Protein AF-A0A1H8HVC9-F1 (afdb_monomer_lite)

Organism: NCBI:txid387096

Secondary structure (DSSP, 8-state):
---S-HHHHHHHHS-TTHHHHHHHHHHHHHHHHTT-STHHHHHHHHHTTTPPPPEEEETTEEEEPPP-HHHHHHHHHHHHHHHHHHHHTT--HHHHHHHHHHHHH--

Radius of gyration: 18.96 Å; chains: 1; bounding box: 45×54×35 Å

Structure (mmCIF, N/CA/C/O backbone):
data_AF-A0A1H8HVC9-F1
#
_entry.id   AF-A0A1H8HVC9-F1
#
loop_
_atom_site.group_PDB
_atom_site.id
_atom_site.type_symbol
_atom_site.label_atom_id
_atom_site.label_alt_id
_atom_site.label_comp_id
_atom_site.label_asym_id
_atom_site.label_entity_id
_atom_site.label_seq_id
_atom_site.pdbx_PDB_ins_code
_atom_site.Cartn_x
_atom_site.Cartn_y
_atom_site.Cartn_z
_atom_site.occupancy
_atom_site.B_iso_or_equiv
_atom_site.auth_seq_id
_atom_site.auth_comp_id
_atom_site.auth_asym_id
_atom_site.auth_atom_id
_atom_site.pdbx_PDB_model_num
ATOM 1 N N . MET A 1 1 ? 11.166 33.736 -11.620 1.00 44.38 1 MET A N 1
ATOM 2 C CA . MET A 1 1 ? 9.703 33.548 -11.716 1.00 44.38 1 MET A CA 1
ATOM 3 C C . MET A 1 1 ? 9.214 33.054 -10.357 1.00 44.38 1 MET A C 1
ATOM 5 O O . MET A 1 1 ? 9.550 31.939 -9.986 1.00 44.38 1 MET A O 1
ATOM 9 N N . LYS A 1 2 ? 8.577 33.907 -9.541 1.00 52.09 2 LYS A N 1
ATOM 10 C CA . LYS A 1 2 ? 8.054 33.504 -8.223 1.00 52.09 2 LYS A CA 1
ATOM 11 C C . LYS A 1 2 ? 6.732 32.776 -8.459 1.00 52.09 2 LYS A C 1
ATOM 13 O O . LYS A 1 2 ? 5.816 33.388 -8.995 1.00 52.09 2 LYS A O 1
ATOM 18 N N . ILE A 1 3 ? 6.650 31.492 -8.112 1.00 52.66 3 ILE A N 1
ATOM 19 C CA . ILE A 1 3 ? 5.392 30.741 -8.184 1.00 52.66 3 ILE A CA 1
ATOM 20 C C . ILE A 1 3 ? 4.504 31.259 -7.050 1.00 52.66 3 ILE A C 1
ATOM 22 O O . ILE A 1 3 ? 4.667 30.900 -5.885 1.00 52.66 3 ILE A O 1
ATOM 26 N N . SER A 1 4 ? 3.611 32.181 -7.389 1.00 64.31 4 SER A N 1
ATOM 27 C CA . SER A 1 4 ? 2.553 32.676 -6.520 1.00 64.31 4 SER A CA 1
ATOM 28 C C . SER A 1 4 ? 1.568 31.536 -6.265 1.00 64.31 4 SER A C 1
ATOM 30 O O . SER A 1 4 ? 0.748 31.203 -7.110 1.00 64.31 4 SER A O 1
ATOM 32 N N . ASN A 1 5 ? 1.672 30.944 -5.078 1.00 63.69 5 ASN A N 1
ATOM 33 C CA . ASN A 1 5 ? 0.770 29.933 -4.531 1.00 63.69 5 ASN A CA 1
ATOM 34 C C . ASN A 1 5 ? 0.796 28.548 -5.235 1.00 63.69 5 ASN A C 1
ATOM 36 O O . ASN A 1 5 ? -0.041 28.265 -6.094 1.00 63.69 5 ASN A O 1
ATOM 40 N N . PRO A 1 6 ? 1.698 27.634 -4.824 1.00 59.47 6 PRO A N 1
ATOM 41 C CA . PRO A 1 6 ? 1.780 26.276 -5.378 1.00 59.47 6 PRO A CA 1
ATOM 42 C C . PRO A 1 6 ? 0.484 25.459 -5.226 1.00 59.47 6 PRO A C 1
ATOM 44 O O . PRO A 1 6 ? 0.203 24.598 -6.057 1.00 59.47 6 PRO A O 1
ATOM 47 N N . LEU A 1 7 ? -0.360 25.766 -4.234 1.00 60.25 7 LEU A N 1
ATOM 48 C CA . LEU A 1 7 ? -1.658 25.102 -4.058 1.00 60.25 7 LEU A CA 1
ATOM 49 C C . LEU A 1 7 ? -2.672 25.501 -5.140 1.00 60.25 7 LEU A C 1
ATOM 51 O O . LEU A 1 7 ? -3.537 24.703 -5.498 1.00 60.25 7 LEU A O 1
ATOM 55 N N . ALA A 1 8 ? -2.563 26.718 -5.682 1.00 59.19 8 ALA A N 1
ATOM 56 C CA . ALA A 1 8 ? -3.419 27.179 -6.772 1.00 59.19 8 ALA A CA 1
ATOM 57 C C . ALA A 1 8 ? -3.107 26.442 -8.084 1.00 59.19 8 ALA A C 1
ATOM 59 O O . ALA A 1 8 ? -4.026 26.102 -8.824 1.00 59.19 8 ALA A O 1
ATOM 60 N N . VAL A 1 9 ? -1.828 26.133 -8.325 1.00 65.38 9 VAL A N 1
ATOM 61 C CA . VAL A 1 9 ? -1.377 25.334 -9.475 1.00 65.38 9 VAL A CA 1
ATOM 62 C C . VAL A 1 9 ? -1.835 23.882 -9.346 1.00 65.38 9 VAL A C 1
ATOM 64 O O . VAL A 1 9 ? -2.319 23.299 -10.307 1.00 65.38 9 VAL A O 1
ATOM 67 N N . LEU A 1 10 ? -1.761 23.296 -8.149 1.00 56.56 10 LEU A N 1
ATOM 68 C CA . LEU A 1 10 ? -2.266 21.939 -7.933 1.00 56.56 10 LEU A CA 1
ATOM 69 C C . LEU A 1 10 ? -3.786 21.871 -8.167 1.00 56.56 10 LEU A C 1
ATOM 71 O O . LEU A 1 10 ? -4.253 21.006 -8.902 1.00 56.56 10 LEU A O 1
ATOM 75 N N . ARG A 1 11 ? -4.567 22.828 -7.643 1.00 58.03 11 ARG A N 1
ATOM 76 C CA . ARG A 1 11 ? -6.030 22.875 -7.859 1.00 58.03 11 ARG A CA 1
ATOM 77 C C . ARG A 1 11 ? -6.451 23.106 -9.312 1.00 58.03 11 ARG A C 1
ATOM 79 O O . ARG A 1 11 ? -7.572 22.745 -9.642 1.00 58.03 11 ARG A O 1
ATOM 86 N N . SER A 1 12 ? -5.618 23.715 -10.159 1.00 63.44 12 SER A N 1
ATOM 87 C CA . SER A 1 12 ? -5.948 23.893 -11.581 1.00 63.44 12 SER A CA 1
ATOM 88 C C . SER A 1 12 ? -5.648 22.652 -12.424 1.00 63.44 12 SER A C 1
ATOM 90 O O . SER A 1 12 ? -6.260 22.476 -13.474 1.00 63.44 12 SER A O 1
ATOM 92 N N . ILE A 1 13 ? -4.730 21.795 -11.967 1.00 65.19 13 ILE A N 1
ATOM 93 C CA . ILE A 1 13 ? -4.359 20.540 -12.636 1.00 65.19 13 ILE A CA 1
ATOM 94 C C . ILE A 1 13 ? -5.330 19.412 -12.260 1.00 65.19 13 ILE A C 1
ATOM 96 O O . ILE A 1 13 ? -5.631 18.557 -13.092 1.00 65.19 13 ILE A O 1
ATOM 100 N N . PHE A 1 14 ? -5.860 19.412 -11.033 1.00 61.41 14 PHE A N 1
ATOM 101 C CA . PHE A 1 14 ? -6.855 18.428 -10.609 1.00 61.41 14 PHE A CA 1
ATOM 102 C C . PHE A 1 14 ? -8.278 18.917 -10.930 1.00 61.41 14 PHE A C 1
ATOM 104 O O . PHE A 1 14 ? -8.683 19.974 -10.445 1.00 61.41 14 PHE A O 1
ATOM 111 N N . PRO A 1 15 ? -9.061 18.180 -11.741 1.00 58.03 15 PRO A N 1
ATOM 112 C CA . PRO A 1 15 ? -10.376 18.627 -12.184 1.00 58.03 15 PRO A CA 1
ATOM 113 C C . PRO A 1 15 ? -11.330 18.858 -11.008 1.00 58.03 15 PRO A C 1
ATOM 115 O O . PRO A 1 15 ? -11.273 18.189 -9.981 1.00 58.03 15 PRO A O 1
ATOM 118 N N . GLN A 1 16 ? -12.263 19.789 -11.187 1.00 58.84 16 GLN A N 1
ATOM 119 C CA . GLN A 1 16 ? -13.155 20.312 -10.143 1.00 58.84 16 GLN A CA 1
ATOM 120 C C . GLN A 1 16 ? -14.114 19.257 -9.548 1.00 58.84 16 GLN A C 1
ATOM 122 O O . GLN A 1 16 ? -14.724 19.499 -8.513 1.00 58.84 16 GLN A O 1
ATOM 127 N N . HIS A 1 17 ? -14.225 18.080 -10.178 1.00 54.53 17 HIS A N 1
ATOM 128 C CA . HIS A 1 17 ? -15.016 16.923 -9.724 1.00 54.53 17 HIS A CA 1
ATOM 129 C C . HIS A 1 17 ? -14.164 15.815 -9.077 1.00 54.53 17 HIS A C 1
ATOM 131 O O . HIS A 1 17 ? -14.701 14.865 -8.508 1.00 54.53 17 HIS A O 1
ATOM 137 N N . ALA A 1 18 ? -12.832 15.949 -9.107 1.00 60.06 18 ALA A N 1
ATOM 138 C CA . ALA A 1 18 ? -11.918 15.091 -8.359 1.00 60.06 18 ALA A CA 1
ATOM 139 C C . ALA A 1 18 ? -12.217 15.039 -6.845 1.00 60.06 18 ALA A C 1
ATOM 141 O O . ALA A 1 18 ? -12.051 13.959 -6.279 1.00 60.06 18 ALA A O 1
ATOM 142 N N . PRO A 1 19 ? -12.693 16.118 -6.176 1.00 65.56 19 PRO A N 1
ATOM 143 C CA . PRO A 1 19 ? -12.995 16.066 -4.749 1.00 65.56 19 PRO A CA 1
ATOM 144 C C . PRO A 1 19 ? -14.144 15.109 -4.429 1.00 65.56 19 PRO A C 1
ATOM 146 O O . PRO A 1 19 ? -14.001 14.278 -3.544 1.00 65.56 19 PRO A O 1
ATOM 149 N N . GLU A 1 20 ? -15.254 15.169 -5.171 1.00 71.06 20 GLU A N 1
ATOM 150 C CA . GLU A 1 20 ? -16.435 14.335 -4.903 1.00 71.06 20 GLU A CA 1
ATOM 151 C C . GLU A 1 20 ? -16.152 12.851 -5.154 1.00 71.06 20 GLU A C 1
ATOM 153 O O . GLU A 1 20 ? -16.482 12.000 -4.324 1.00 71.06 20 GLU A O 1
ATOM 158 N N . ALA A 1 21 ? -15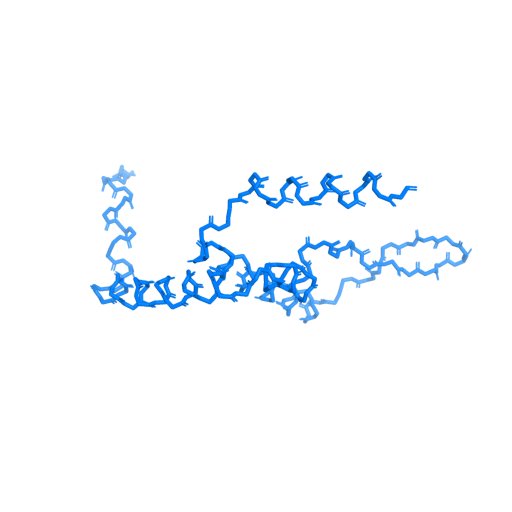.473 12.537 -6.262 1.00 72.31 21 ALA A N 1
ATOM 159 C CA . ALA A 1 21 ? -15.054 11.174 -6.569 1.00 72.31 21 ALA A CA 1
ATOM 160 C C . ALA A 1 21 ? -14.065 10.632 -5.522 1.00 72.31 21 ALA A C 1
ATOM 162 O O . ALA A 1 21 ? -14.206 9.491 -5.075 1.00 72.31 21 ALA A O 1
ATOM 163 N N . ALA A 1 22 ? -13.107 11.454 -5.077 1.00 72.06 22 ALA A N 1
ATOM 164 C CA . ALA A 1 22 ? -12.157 11.088 -4.030 1.00 72.06 22 ALA A CA 1
ATOM 165 C C . ALA A 1 22 ? -12.841 10.891 -2.668 1.00 72.06 22 ALA A C 1
ATOM 167 O O . ALA A 1 22 ? -12.540 9.926 -1.969 1.00 72.06 22 ALA A O 1
ATOM 168 N N . THR A 1 23 ? -13.803 11.743 -2.300 1.00 78.56 23 THR A N 1
ATOM 169 C CA . THR A 1 23 ? -14.587 11.586 -1.066 1.00 78.56 23 THR A CA 1
ATOM 170 C C . THR A 1 23 ? -15.427 10.315 -1.106 1.00 78.56 23 THR A C 1
ATOM 172 O O . THR A 1 23 ? -15.430 9.554 -0.140 1.00 78.56 23 THR A O 1
ATOM 175 N N . GLY A 1 24 ? -16.103 10.035 -2.224 1.00 81.94 24 GLY A N 1
ATOM 176 C CA . GLY A 1 24 ? -16.864 8.799 -2.401 1.00 81.94 24 GLY A CA 1
ATOM 177 C C . GLY A 1 24 ? -15.978 7.553 -2.324 1.00 81.94 24 GLY A C 1
ATOM 178 O O . GLY A 1 24 ? -16.359 6.556 -1.708 1.00 81.94 24 GLY A O 1
ATOM 179 N N . PHE A 1 25 ? -14.776 7.617 -2.898 1.00 81.69 25 PHE A N 1
ATOM 180 C CA . PHE A 1 25 ? -13.767 6.564 -2.800 1.00 81.69 25 PHE A CA 1
ATOM 181 C C . PHE A 1 25 ? -13.301 6.348 -1.355 1.00 81.69 25 PHE A C 1
ATOM 183 O O . PHE A 1 25 ? -13.392 5.225 -0.857 1.00 81.69 25 PHE A O 1
ATOM 190 N N . ALA A 1 26 ? -12.898 7.411 -0.656 1.00 82.38 26 ALA A N 1
ATOM 191 C CA . ALA A 1 26 ? -12.465 7.346 0.738 1.00 82.38 26 ALA A CA 1
ATOM 192 C C . ALA A 1 26 ? -13.572 6.814 1.658 1.00 82.38 26 ALA A C 1
ATOM 194 O O . ALA A 1 26 ? -13.352 5.886 2.428 1.00 82.38 26 ALA A O 1
ATOM 195 N N . ALA A 1 27 ? -14.807 7.301 1.511 1.00 85.00 27 ALA A N 1
ATOM 196 C CA . ALA A 1 27 ? -15.945 6.839 2.305 1.00 85.00 27 ALA A CA 1
ATOM 197 C C . ALA A 1 27 ? -16.318 5.370 2.039 1.00 85.00 27 ALA A C 1
ATOM 199 O O . ALA A 1 27 ? -16.878 4.692 2.904 1.00 85.00 27 ALA A O 1
ATOM 200 N N . ARG A 1 28 ? -16.067 4.852 0.831 1.00 87.69 28 ARG A N 1
ATOM 201 C CA . ARG A 1 28 ? -16.255 3.426 0.527 1.00 87.69 28 ARG A CA 1
ATOM 202 C C . ARG A 1 28 ? -15.196 2.573 1.207 1.00 87.69 28 ARG A C 1
ATOM 204 O O . ARG A 1 28 ? -15.561 1.587 1.837 1.00 87.69 28 ARG A O 1
ATOM 211 N N . TRP A 1 29 ? -13.932 2.964 1.103 1.00 87.88 29 TRP A N 1
ATOM 212 C CA . TRP A 1 29 ? -12.833 2.205 1.687 1.00 87.88 29 TRP A CA 1
ATOM 213 C C . TRP A 1 29 ? -12.830 2.280 3.204 1.00 87.88 29 TRP A C 1
ATOM 215 O O . TRP A 1 29 ? -12.826 1.233 3.833 1.00 87.88 29 TRP A O 1
ATOM 225 N N . SER A 1 30 ? -13.005 3.456 3.803 1.00 87.12 30 SER A N 1
ATOM 226 C CA . SER A 1 30 ? -13.172 3.592 5.255 1.00 87.12 30 SER A CA 1
ATOM 227 C C . SER A 1 30 ? -14.274 2.676 5.813 1.00 87.12 30 SER A C 1
ATOM 229 O O . SER A 1 30 ? -14.070 2.010 6.824 1.00 87.12 30 SER A O 1
ATOM 231 N N . ARG A 1 31 ? -15.415 2.539 5.118 1.00 90.19 31 ARG A N 1
ATOM 232 C CA . ARG A 1 31 ? -16.461 1.575 5.508 1.00 90.19 31 ARG A CA 1
ATOM 233 C C . ARG A 1 31 ? -16.062 0.113 5.321 1.00 90.19 31 ARG A C 1
ATOM 235 O O . ARG A 1 31 ? -16.594 -0.723 6.039 1.00 90.19 31 ARG A O 1
ATOM 242 N N . ALA A 1 32 ? -15.217 -0.204 4.344 1.00 88.44 32 ALA A N 1
ATOM 243 C CA . ALA A 1 32 ? -14.702 -1.557 4.154 1.00 88.44 32 ALA A CA 1
ATOM 244 C C . ALA A 1 32 ? -13.761 -1.938 5.306 1.00 88.44 32 ALA A C 1
ATOM 246 O O . ALA A 1 32 ? -13.996 -2.953 5.946 1.00 88.44 32 ALA A O 1
ATOM 247 N N . PHE A 1 33 ? -12.812 -1.064 5.654 1.00 88.62 33 PHE A N 1
ATOM 248 C CA . PHE A 1 33 ? -11.918 -1.252 6.804 1.00 88.62 33 PHE A CA 1
ATOM 249 C C . PHE A 1 33 ? -12.666 -1.329 8.142 1.00 88.62 33 PHE A C 1
ATOM 251 O O . PHE A 1 33 ? -12.283 -2.085 9.019 1.00 88.62 33 PHE A O 1
ATOM 258 N N . ALA A 1 34 ? -13.771 -0.595 8.301 1.00 86.50 34 ALA A N 1
ATOM 259 C CA . ALA A 1 34 ? -14.598 -0.694 9.507 1.00 86.50 34 ALA A CA 1
ATOM 260 C C . ALA A 1 34 ? -15.398 -2.009 9.613 1.00 86.50 34 ALA A C 1
ATOM 262 O O . ALA A 1 34 ? -15.991 -2.279 10.654 1.00 86.50 34 ALA A O 1
ATOM 263 N N . ARG A 1 35 ? -15.508 -2.780 8.524 1.00 92.00 35 ARG A N 1
ATOM 264 C CA . ARG A 1 35 ? -16.255 -4.049 8.473 1.00 92.00 35 ARG A CA 1
ATOM 265 C C . ARG A 1 35 ? -15.355 -5.272 8.529 1.00 92.00 35 ARG A C 1
ATOM 267 O O . ARG A 1 35 ? -15.844 -6.338 8.885 1.00 92.00 35 ARG A O 1
ATOM 274 N N . ASP A 1 36 ? -14.107 -5.115 8.119 1.00 90.69 36 ASP A N 1
ATOM 275 C CA . ASP A 1 36 ? -13.141 -6.186 7.958 1.00 90.69 36 ASP A CA 1
ATOM 276 C C . ASP A 1 36 ? -11.790 -5.702 8.490 1.00 90.69 36 ASP A C 1
ATOM 278 O O . ASP A 1 36 ? -11.128 -4.862 7.875 1.00 90.69 36 ASP A O 1
ATOM 282 N N . GLU A 1 37 ? -11.429 -6.203 9.670 1.00 80.81 37 GLU A N 1
ATOM 283 C CA . GLU A 1 37 ? -10.182 -5.860 10.356 1.00 80.81 37 GLU A CA 1
ATOM 284 C C . GLU A 1 37 ? -8.957 -6.512 9.682 1.00 80.81 37 GLU A C 1
ATOM 286 O O . GLU A 1 37 ? -7.852 -5.973 9.767 1.00 80.81 37 GLU A O 1
ATOM 291 N N . GLU A 1 38 ? -9.140 -7.618 8.947 1.00 87.69 38 GLU A N 1
ATOM 292 C CA . GLU A 1 38 ? -8.060 -8.349 8.263 1.00 87.69 38 GLU A CA 1
ATOM 293 C C . GLU A 1 38 ? -7.655 -7.682 6.941 1.00 87.69 38 GLU A C 1
ATOM 295 O O . GLU A 1 38 ? -6.496 -7.769 6.525 1.00 87.69 38 GLU A O 1
ATOM 300 N N . LEU A 1 39 ? -8.567 -6.918 6.328 1.00 87.19 39 LEU A N 1
ATOM 301 C CA . LEU A 1 39 ? -8.360 -6.208 5.060 1.00 87.19 39 LEU A CA 1
ATOM 302 C C . LEU A 1 39 ? -7.068 -5.373 5.027 1.00 87.19 39 LEU A C 1
ATOM 304 O O . LEU A 1 39 ? -6.425 -5.233 3.983 1.00 87.19 39 LEU A O 1
ATOM 308 N N . MET A 1 40 ? -6.677 -4.802 6.167 1.00 84.94 40 MET A N 1
ATOM 309 C CA . MET A 1 40 ? -5.427 -4.056 6.295 1.00 84.94 40 MET A CA 1
ATOM 310 C C . MET A 1 40 ? -4.197 -4.951 6.114 1.00 84.94 40 MET A C 1
ATOM 312 O O . MET A 1 40 ? -3.297 -4.600 5.347 1.00 84.94 40 MET A O 1
ATOM 316 N N . GLY A 1 41 ? -4.165 -6.102 6.789 1.00 84.00 41 GLY A N 1
ATOM 317 C CA . GLY A 1 41 ? -3.087 -7.082 6.663 1.00 84.00 41 GLY A CA 1
ATOM 318 C C . GLY A 1 41 ? -2.985 -7.616 5.237 1.00 84.00 41 GLY A C 1
ATOM 319 O O . GLY A 1 41 ? -1.897 -7.624 4.655 1.00 84.00 41 GLY A O 1
ATOM 320 N N . ASP A 1 42 ? -4.124 -7.936 4.629 1.00 87.94 42 ASP A N 1
ATOM 321 C CA . ASP A 1 42 ? -4.198 -8.422 3.251 1.00 87.94 42 ASP A CA 1
ATOM 322 C C . ASP A 1 42 ? -3.633 -7.416 2.248 1.00 87.94 42 ASP A C 1
ATOM 324 O O . ASP A 1 42 ? -2.861 -7.780 1.358 1.00 87.94 42 ASP A O 1
ATOM 328 N N . LEU A 1 43 ? -3.951 -6.128 2.397 1.00 89.00 43 LEU A N 1
ATOM 329 C CA . LEU A 1 43 ? -3.410 -5.081 1.529 1.00 89.00 43 LEU A CA 1
ATOM 330 C C . LEU A 1 43 ? -1.902 -4.890 1.710 1.00 89.00 43 LEU A C 1
ATOM 332 O O . LEU A 1 43 ? -1.203 -4.624 0.729 1.00 89.00 43 LEU A O 1
ATOM 336 N N . ILE A 1 44 ? -1.378 -5.058 2.925 1.00 85.50 44 ILE A N 1
ATOM 337 C CA . ILE A 1 44 ? 0.064 -4.996 3.194 1.00 85.50 44 ILE A CA 1
ATOM 338 C C . ILE A 1 44 ? 0.792 -6.166 2.518 1.00 85.50 44 ILE A C 1
ATOM 340 O O . ILE A 1 44 ? 1.804 -5.954 1.835 1.00 85.50 44 ILE A O 1
ATOM 344 N N . VAL A 1 45 ? 0.255 -7.383 2.651 1.00 85.88 45 VAL A N 1
ATOM 345 C CA . VAL A 1 45 ? 0.824 -8.610 2.076 1.00 85.88 45 VAL A CA 1
ATOM 346 C C . VAL A 1 45 ? 0.714 -8.596 0.551 1.00 85.88 45 VAL A C 1
ATOM 348 O O . VAL A 1 45 ? 1.727 -8.674 -0.150 1.00 85.88 45 VAL A O 1
ATOM 351 N N . HIS A 1 46 ? -0.492 -8.431 0.009 1.00 87.81 46 HIS A N 1
ATOM 352 C CA . HIS A 1 46 ? -0.733 -8.477 -1.433 1.00 87.81 46 HIS A CA 1
ATOM 353 C C . HIS A 1 46 ? -0.200 -7.248 -2.170 1.00 87.81 46 HIS A C 1
ATOM 355 O O . HIS A 1 46 ? 0.246 -7.370 -3.315 1.00 87.81 46 HIS A O 1
ATOM 361 N N . GLY A 1 47 ? -0.169 -6.084 -1.516 1.00 87.00 47 GLY A N 1
ATOM 362 C CA . GLY A 1 47 ? 0.475 -4.876 -2.032 1.00 87.00 47 GLY A CA 1
ATOM 363 C C . GLY A 1 47 ? 1.990 -5.025 -2.176 1.00 87.00 47 GLY A C 1
ATOM 364 O O . GLY A 1 47 ? 2.617 -4.331 -2.978 1.00 87.00 47 GLY A O 1
ATOM 365 N N . GLY A 1 48 ? 2.593 -5.969 -1.451 1.00 85.00 48 GLY A N 1
ATOM 366 C CA . GLY A 1 48 ? 4.036 -6.160 -1.419 1.00 85.00 48 GLY A CA 1
ATOM 367 C C . GLY A 1 48 ? 4.766 -4.999 -0.743 1.00 85.00 48 GLY A C 1
ATOM 368 O O . GLY A 1 48 ? 5.904 -4.696 -1.113 1.00 85.00 48 GLY A O 1
ATOM 369 N N . LEU A 1 49 ? 4.115 -4.343 0.227 1.00 83.62 49 LEU A N 1
ATOM 370 C CA . LEU A 1 49 ? 4.698 -3.244 1.009 1.00 83.62 49 LEU A CA 1
ATOM 371 C C . LEU A 1 49 ? 5.857 -3.728 1.892 1.00 83.62 49 LEU A C 1
ATOM 373 O O . LEU A 1 49 ? 6.759 -2.960 2.205 1.00 83.62 49 LEU A O 1
ATOM 377 N N . MET A 1 50 ? 5.849 -5.023 2.211 1.00 80.00 50 MET A N 1
ATOM 378 C CA . MET A 1 50 ? 6.837 -5.716 3.038 1.00 80.00 50 MET A CA 1
ATOM 379 C C . MET A 1 50 ? 7.847 -6.551 2.241 1.00 80.00 50 MET A C 1
ATOM 381 O O . MET A 1 50 ? 8.743 -7.166 2.814 1.00 80.00 50 MET A O 1
ATOM 385 N N . VAL A 1 51 ? 7.706 -6.610 0.914 1.00 79.88 51 VAL A N 1
ATOM 386 C CA . VAL A 1 51 ? 8.551 -7.466 0.072 1.00 79.88 51 VAL A CA 1
ATOM 387 C C . VAL A 1 51 ? 9.930 -6.834 -0.087 1.00 79.88 51 VAL A C 1
ATOM 389 O O . VAL A 1 51 ? 10.052 -5.725 -0.614 1.00 79.88 51 VAL A O 1
ATOM 392 N N . THR A 1 52 ? 10.957 -7.568 0.338 1.00 73.19 52 THR A N 1
ATOM 393 C CA . THR A 1 52 ? 12.367 -7.207 0.169 1.00 73.19 52 THR A CA 1
ATOM 394 C C . THR A 1 52 ? 12.823 -7.379 -1.281 1.00 73.19 52 THR A C 1
ATOM 396 O O . THR A 1 52 ? 12.139 -7.981 -2.113 1.00 73.19 52 THR A O 1
ATOM 399 N N . GLN A 1 53 ? 13.982 -6.805 -1.613 1.00 75.12 53 GLN A N 1
ATOM 400 C CA . GLN A 1 53 ? 14.533 -6.897 -2.962 1.00 75.12 53 GLN A CA 1
ATOM 401 C C . GLN A 1 53 ? 14.789 -8.369 -3.337 1.00 75.12 53 GLN A C 1
ATOM 403 O O . GLN A 1 53 ? 15.381 -9.096 -2.534 1.00 75.12 53 GLN A O 1
ATOM 408 N N . PRO A 1 54 ? 14.365 -8.827 -4.532 1.00 76.81 54 PRO A N 1
ATOM 409 C CA . PRO A 1 54 ? 14.609 -10.198 -4.955 1.00 76.81 54 PRO A CA 1
ATOM 410 C C . PRO A 1 54 ? 16.114 -10.473 -5.045 1.00 76.81 54 PRO A C 1
ATOM 412 O O . PRO A 1 54 ? 16.874 -9.671 -5.593 1.00 76.81 54 PRO A O 1
ATOM 415 N N . VAL A 1 55 ? 16.526 -11.630 -4.531 1.00 84.75 55 VAL A N 1
ATOM 416 C CA . VAL A 1 55 ? 17.904 -12.127 -4.598 1.00 84.75 55 VAL A CA 1
ATOM 417 C C . VAL A 1 55 ? 17.966 -13.384 -5.458 1.00 84.75 55 VAL A C 1
ATOM 419 O O . VAL A 1 55 ? 17.033 -14.186 -5.479 1.00 84.75 55 VAL A O 1
ATOM 422 N N . GLN A 1 56 ? 19.075 -13.553 -6.165 1.00 85.75 56 GLN A N 1
ATOM 423 C CA . GLN A 1 56 ? 19.446 -14.779 -6.857 1.00 85.75 56 GLN A CA 1
ATOM 424 C C . GLN A 1 56 ? 20.652 -15.410 -6.161 1.00 85.75 56 GLN A C 1
ATOM 426 O O . GLN A 1 56 ? 21.518 -14.705 -5.642 1.00 85.75 56 GLN A O 1
ATOM 431 N N . MET A 1 57 ? 20.714 -16.740 -6.150 1.00 87.31 57 MET A N 1
ATOM 432 C CA . MET A 1 57 ? 21.887 -17.458 -5.656 1.00 87.31 57 MET A CA 1
ATOM 433 C C . MET A 1 57 ? 22.923 -17.517 -6.778 1.00 87.31 57 MET A C 1
ATOM 435 O O . MET A 1 57 ? 22.715 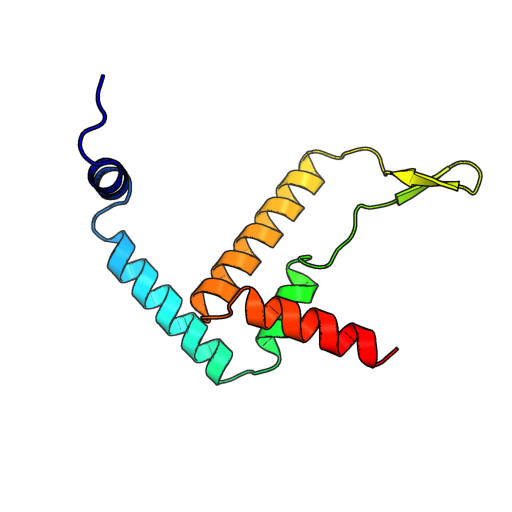-18.220 -7.765 1.00 87.31 57 MET A O 1
ATOM 439 N N . ASP A 1 58 ? 24.025 -16.790 -6.628 1.00 85.75 58 ASP A N 1
ATOM 440 C CA . ASP A 1 58 ? 25.163 -16.823 -7.546 1.00 85.75 58 ASP A CA 1
ATOM 441 C C . ASP A 1 58 ? 26.357 -17.464 -6.834 1.00 85.75 58 ASP A C 1
ATOM 443 O O . ASP A 1 58 ? 26.826 -16.966 -5.812 1.00 85.75 58 ASP A O 1
ATOM 447 N N . GLN A 1 59 ? 26.794 -18.630 -7.319 1.00 84.75 59 GLN A N 1
ATOM 448 C CA . GLN A 1 59 ? 27.871 -19.428 -6.706 1.00 84.75 59 GLN A CA 1
ATOM 449 C C . GLN A 1 59 ? 27.68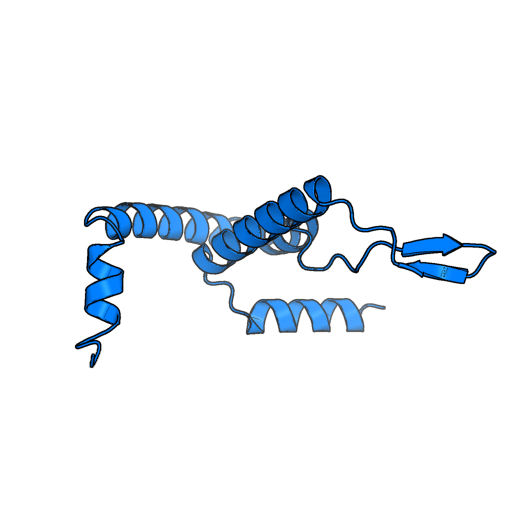9 -19.681 -5.193 1.00 84.75 59 GLN A C 1
ATOM 451 O O . GLN A 1 59 ? 28.656 -19.745 -4.437 1.00 84.75 59 GLN A O 1
ATOM 456 N N . GLY A 1 60 ? 26.441 -19.814 -4.734 1.00 87.25 60 GLY A N 1
ATOM 457 C CA . GLY A 1 60 ? 26.117 -20.034 -3.319 1.00 87.25 60 GLY A CA 1
ATOM 458 C C . GLY A 1 60 ? 26.029 -18.764 -2.463 1.00 87.25 60 GLY A C 1
ATOM 459 O O . GLY A 1 60 ? 25.710 -18.872 -1.282 1.00 87.25 60 GLY A O 1
ATOM 460 N N . PHE A 1 61 ? 26.238 -17.577 -3.039 1.00 85.62 61 PHE A N 1
ATOM 461 C CA . PHE A 1 61 ? 26.064 -16.293 -2.359 1.00 85.62 61 PHE A CA 1
ATOM 462 C C . PHE A 1 61 ? 24.785 -15.584 -2.832 1.00 85.62 61 PHE A C 1
ATOM 464 O O . PHE A 1 61 ? 24.483 -15.592 -4.029 1.00 85.62 61 PHE A O 1
ATOM 471 N N . PRO A 1 62 ? 24.021 -14.947 -1.925 1.00 86.81 62 PRO A N 1
ATOM 472 C CA . PRO A 1 62 ? 22.884 -14.128 -2.315 1.00 86.81 62 PRO A CA 1
ATOM 473 C C . PRO A 1 62 ? 23.383 -12.861 -3.019 1.00 86.81 62 PRO A C 1
ATOM 475 O O . PRO A 1 62 ? 24.104 -12.051 -2.439 1.00 86.81 62 PRO A O 1
ATOM 478 N N . SER A 1 63 ? 22.982 -12.686 -4.272 1.00 87.00 63 SER A N 1
ATOM 479 C CA . SER A 1 63 ? 23.260 -11.504 -5.086 1.00 87.00 63 SER A CA 1
ATOM 480 C C . SER A 1 63 ? 21.938 -10.842 -5.484 1.00 87.00 63 SER A C 1
ATOM 482 O O . SER A 1 63 ? 20.960 -11.559 -5.711 1.00 87.00 63 SER A O 1
ATOM 484 N N . PRO A 1 64 ? 21.841 -9.503 -5.563 1.00 83.06 64 PRO A N 1
ATOM 485 C CA . PRO A 1 64 ? 20.637 -8.844 -6.057 1.00 83.06 6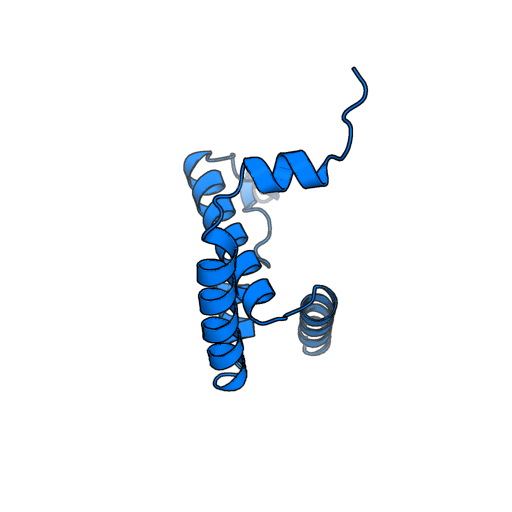4 PRO A CA 1
ATOM 486 C C . PRO A 1 64 ? 20.253 -9.384 -7.436 1.00 83.06 64 PRO A C 1
ATOM 488 O O . PRO A 1 64 ? 21.092 -9.476 -8.335 1.00 83.06 64 PRO A O 1
ATOM 491 N N . ALA A 1 65 ? 18.986 -9.755 -7.607 1.00 82.44 65 ALA A N 1
ATOM 492 C CA . ALA A 1 65 ? 18.508 -10.202 -8.905 1.00 82.44 65 ALA A CA 1
ATOM 493 C C . ALA A 1 65 ? 18.626 -9.054 -9.932 1.00 82.44 65 ALA A C 1
ATOM 495 O O . ALA A 1 65 ? 18.407 -7.888 -9.577 1.00 82.44 65 ALA A O 1
ATOM 496 N N . PRO A 1 66 ? 18.946 -9.356 -11.204 1.00 82.81 66 PRO A N 1
ATOM 497 C CA . PRO A 1 66 ? 18.926 -8.375 -12.278 1.00 82.81 66 PRO A CA 1
ATOM 498 C C . PRO A 1 66 ? 17.588 -7.634 -12.324 1.00 82.81 66 PRO A C 1
ATOM 500 O O . PRO A 1 66 ? 16.523 -8.236 -12.174 1.00 82.81 66 PRO A O 1
ATOM 503 N N . ILE A 1 67 ? 17.645 -6.318 -12.534 1.00 82.25 67 ILE A N 1
ATOM 504 C CA . ILE A 1 67 ? 16.444 -5.483 -12.590 1.00 82.25 67 ILE A CA 1
ATOM 505 C C . ILE A 1 67 ? 15.678 -5.798 -13.876 1.00 82.25 67 ILE A C 1
ATOM 507 O O . ILE A 1 67 ? 16.155 -5.520 -14.975 1.00 82.25 67 ILE A O 1
ATOM 511 N N . ASP A 1 68 ? 14.463 -6.319 -13.724 1.00 85.25 68 ASP A N 1
ATOM 512 C CA . ASP A 1 68 ? 13.474 -6.399 -14.795 1.00 85.25 68 ASP A CA 1
ATOM 513 C C . ASP A 1 68 ? 12.570 -5.150 -14.737 1.00 85.25 68 ASP A C 1
ATOM 515 O O . ASP A 1 68 ? 11.809 -4.992 -13.774 1.00 85.25 68 ASP A O 1
ATOM 519 N N . PRO A 1 69 ? 12.631 -4.246 -15.733 1.00 84.69 69 PRO A N 1
ATOM 520 C CA . PRO A 1 69 ? 11.869 -3.001 -15.719 1.00 84.69 69 PRO A CA 1
ATOM 521 C C . PRO A 1 69 ? 10.349 -3.212 -15.785 1.00 84.69 69 PRO A C 1
ATOM 523 O O . PRO A 1 69 ? 9.609 -2.411 -15.212 1.00 84.69 69 PRO A O 1
ATOM 526 N N . TYR A 1 70 ? 9.861 -4.279 -16.428 1.00 86.25 70 TYR A N 1
ATOM 527 C CA . TYR A 1 70 ? 8.423 -4.563 -16.499 1.00 86.25 70 TYR A CA 1
ATOM 528 C C . TYR A 1 70 ? 7.896 -5.013 -15.145 1.00 86.25 70 TYR A C 1
ATOM 530 O O . TYR A 1 70 ? 6.879 -4.513 -14.659 1.00 86.25 70 TYR A O 1
ATOM 538 N N . ARG A 1 71 ? 8.634 -5.920 -14.504 1.00 83.50 71 ARG A N 1
ATOM 539 C CA . ARG A 1 71 ? 8.342 -6.363 -13.145 1.00 83.50 71 ARG A CA 1
ATOM 540 C C . ARG A 1 71 ? 8.413 -5.204 -12.156 1.00 83.50 71 ARG A C 1
ATOM 542 O O . ARG A 1 71 ? 7.518 -5.067 -11.329 1.00 83.50 71 ARG A O 1
ATOM 549 N N . LEU A 1 72 ? 9.430 -4.351 -12.266 1.00 83.75 72 LEU A N 1
ATOM 550 C CA . LEU A 1 72 ? 9.590 -3.183 -11.404 1.00 83.75 72 LEU A CA 1
ATOM 551 C C . LEU A 1 72 ? 8.394 -2.229 -11.518 1.00 83.75 72 LEU A C 1
ATOM 553 O O . LEU A 1 72 ? 7.856 -1.805 -10.499 1.00 83.75 72 LEU A O 1
ATOM 557 N N . ALA A 1 73 ? 7.949 -1.926 -12.740 1.00 84.56 73 ALA A N 1
ATOM 558 C CA . ALA A 1 73 ? 6.788 -1.069 -12.971 1.00 84.56 73 ALA A CA 1
ATOM 559 C C . ALA A 1 73 ? 5.494 -1.685 -12.415 1.00 84.56 73 ALA A C 1
ATOM 561 O O . ALA A 1 73 ? 4.700 -0.988 -11.781 1.00 84.56 73 ALA A O 1
ATOM 562 N N . TYR A 1 74 ? 5.299 -2.993 -12.601 1.00 87.19 74 TYR A N 1
ATOM 563 C CA . TYR A 1 74 ? 4.159 -3.715 -12.040 1.00 87.19 74 TYR A CA 1
ATOM 564 C C . TYR A 1 74 ? 4.157 -3.681 -10.505 1.00 87.19 74 TYR A C 1
ATOM 566 O O . TYR A 1 74 ? 3.144 -3.352 -9.889 1.00 87.19 74 TYR A O 1
ATOM 574 N N . GLU A 1 75 ? 5.296 -3.978 -9.876 1.00 86.81 75 GLU A N 1
ATOM 575 C CA . GLU A 1 75 ? 5.435 -3.945 -8.419 1.00 86.81 75 GLU A CA 1
ATOM 576 C C . GLU A 1 75 ? 5.252 -2.532 -7.855 1.00 86.81 75 GLU A C 1
ATOM 578 O O . GLU A 1 75 ? 4.632 -2.382 -6.804 1.00 86.81 75 GLU A O 1
ATOM 583 N N . ALA A 1 76 ? 5.743 -1.500 -8.548 1.00 84.88 76 ALA A N 1
ATOM 584 C CA . ALA A 1 76 ? 5.527 -0.105 -8.174 1.00 84.88 76 ALA A CA 1
ATOM 585 C C . ALA A 1 76 ? 4.039 0.267 -8.236 1.00 84.88 76 ALA A C 1
ATOM 587 O O . ALA A 1 76 ? 3.493 0.738 -7.244 1.00 84.88 76 ALA A O 1
ATOM 588 N N . GLY A 1 77 ? 3.351 -0.038 -9.342 1.00 86.81 77 GLY A N 1
ATOM 589 C CA . GLY A 1 77 ? 1.917 0.236 -9.476 1.00 86.81 77 GLY A CA 1
ATOM 590 C C . GLY A 1 77 ? 1.070 -0.509 -8.441 1.00 86.81 77 GLY A C 1
ATOM 591 O O . GLY A 1 77 ? 0.138 0.056 -7.868 1.00 86.81 77 GLY A O 1
ATOM 592 N N . ARG A 1 78 ? 1.425 -1.764 -8.142 1.00 89.69 78 ARG A N 1
ATOM 593 C CA . ARG A 1 78 ? 0.776 -2.555 -7.091 1.00 89.69 78 ARG A CA 1
ATOM 594 C C . ARG A 1 78 ? 0.962 -1.930 -5.703 1.00 89.69 78 ARG A C 1
ATOM 596 O O . ARG A 1 78 ? -0.010 -1.841 -4.953 1.00 89.69 78 ARG A O 1
ATOM 603 N N . ARG A 1 79 ? 2.179 -1.484 -5.370 1.00 88.06 79 ARG A N 1
ATOM 604 C CA . ARG A 1 79 ? 2.481 -0.806 -4.097 1.00 88.06 79 ARG A CA 1
ATOM 605 C C . ARG A 1 79 ? 1.753 0.532 -3.988 1.00 88.06 79 ARG A C 1
ATOM 607 O O . ARG A 1 79 ? 1.118 0.784 -2.969 1.00 88.06 79 ARG A O 1
ATOM 614 N N . ASP A 1 80 ? 1.782 1.344 -5.039 1.00 87.06 80 ASP A N 1
ATOM 615 C CA . ASP A 1 80 ? 1.116 2.650 -5.069 1.00 87.06 80 ASP A CA 1
ATOM 616 C C . ASP A 1 80 ? -0.393 2.517 -4.859 1.00 87.06 80 ASP A C 1
ATOM 618 O O . ASP A 1 80 ? -0.985 3.274 -4.087 1.00 87.06 80 ASP A O 1
ATOM 622 N N . LEU A 1 81 ? -1.021 1.520 -5.489 1.00 88.00 81 LEU A N 1
ATOM 623 C CA . LEU A 1 81 ? -2.435 1.232 -5.276 1.00 88.00 81 LEU A CA 1
ATOM 624 C C . LEU A 1 81 ? -2.714 0.848 -3.817 1.00 88.00 81 LEU A C 1
ATOM 626 O O . LEU A 1 81 ? -3.633 1.397 -3.213 1.00 88.00 81 LEU A O 1
ATOM 630 N N . ALA A 1 82 ? -1.915 -0.046 -3.228 1.00 89.00 82 ALA A N 1
ATOM 631 C CA . ALA A 1 82 ? -2.079 -0.445 -1.830 1.00 89.00 82 ALA A CA 1
ATOM 632 C C . ALA A 1 82 ? -1.956 0.752 -0.869 1.00 89.00 82 ALA A C 1
ATOM 634 O O . ALA A 1 82 ? -2.786 0.912 0.024 1.00 89.00 82 ALA A O 1
ATOM 635 N N . VAL A 1 83 ? -0.990 1.649 -1.095 1.00 86.19 83 VAL A N 1
ATOM 636 C CA . VAL A 1 83 ? -0.821 2.875 -0.295 1.00 86.19 83 VAL A CA 1
ATOM 637 C C . VAL A 1 83 ? -2.037 3.794 -0.409 1.00 86.19 83 VAL A C 1
ATOM 639 O O . VAL A 1 83 ? -2.500 4.326 0.602 1.00 86.19 83 VAL A O 1
ATOM 642 N N . GLN A 1 84 ? -2.588 3.972 -1.611 1.00 87.44 84 GLN A N 1
ATOM 643 C CA . GLN A 1 84 ? -3.789 4.791 -1.811 1.00 87.44 84 GLN A CA 1
ATOM 644 C C . GLN A 1 84 ? -5.005 4.215 -1.077 1.00 87.44 84 GLN A C 1
ATOM 646 O O . GLN A 1 84 ? -5.785 4.968 -0.495 1.00 87.44 84 GLN A O 1
ATOM 651 N N . LEU A 1 85 ? -5.154 2.889 -1.072 1.00 88.69 85 LEU A N 1
ATOM 652 C CA . LEU A 1 85 ? -6.240 2.186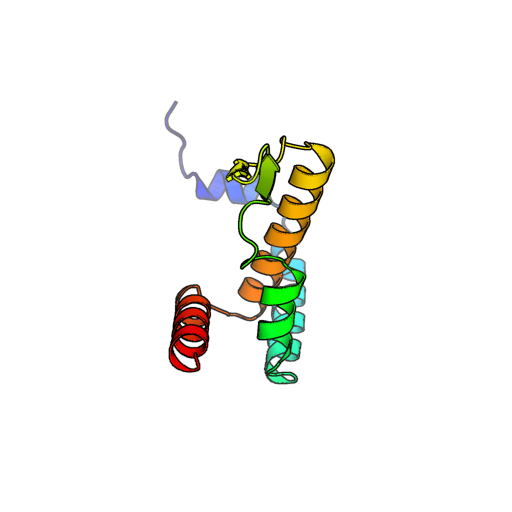 -0.388 1.00 88.69 85 LEU A CA 1
ATOM 653 C C . LEU A 1 85 ? -6.130 2.280 1.135 1.00 88.69 85 LEU A C 1
ATOM 655 O O . LEU A 1 85 ? -7.112 2.622 1.792 1.00 88.69 85 LEU A O 1
ATOM 659 N N . LEU A 1 86 ? -4.936 2.053 1.683 1.00 87.38 86 LEU A N 1
ATOM 660 C CA . LEU A 1 86 ? -4.653 2.219 3.112 1.00 87.38 86 LEU A CA 1
ATOM 661 C C . LEU A 1 86 ? -4.903 3.665 3.560 1.00 87.38 86 LEU A C 1
ATOM 663 O O . LEU A 1 86 ? -5.586 3.901 4.555 1.00 87.38 86 LEU A O 1
ATOM 667 N N . SER A 1 87 ? -4.453 4.637 2.764 1.00 84.88 87 SER A N 1
ATOM 668 C CA . SER A 1 87 ? -4.690 6.062 3.028 1.00 84.88 87 SER A CA 1
ATOM 669 C C . SER A 1 87 ? -6.184 6.406 3.010 1.00 84.88 87 SER A C 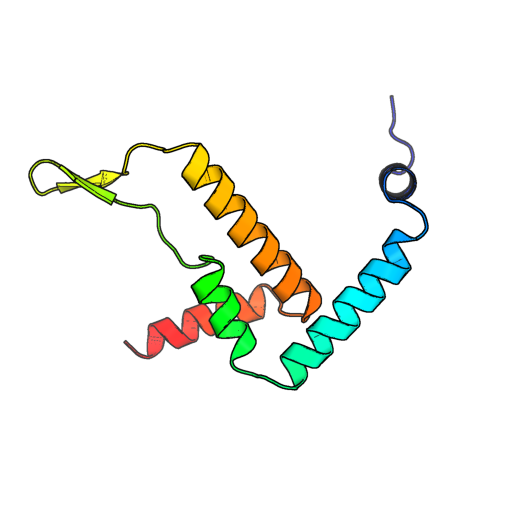1
ATOM 671 O O . SER A 1 87 ? -6.666 7.143 3.865 1.00 84.88 87 SER A O 1
ATOM 673 N N . ALA A 1 88 ? -6.945 5.842 2.067 1.00 85.19 88 ALA A N 1
ATOM 674 C CA . ALA A 1 88 ? -8.399 5.998 2.000 1.00 85.19 88 ALA A CA 1
ATOM 675 C C . ALA A 1 88 ? -9.131 5.343 3.189 1.00 85.19 88 ALA A C 1
ATOM 677 O O . ALA A 1 88 ? -10.229 5.770 3.547 1.00 85.19 88 ALA A O 1
ATOM 678 N N . GLY A 1 89 ? -8.516 4.331 3.803 1.00 84.06 89 GLY A N 1
ATOM 679 C CA . GLY A 1 89 ? -8.944 3.697 5.047 1.00 84.06 89 GLY A CA 1
ATOM 680 C C . GLY A 1 89 ? -8.549 4.445 6.322 1.00 84.06 89 GLY A C 1
ATOM 681 O O . GLY A 1 89 ? -8.865 3.959 7.401 1.00 84.06 89 GLY A O 1
ATOM 682 N N . ASN A 1 90 ? -7.896 5.613 6.223 1.00 81.19 90 ASN A N 1
ATOM 683 C CA . ASN A 1 90 ? -7.304 6.344 7.353 1.00 81.19 90 ASN A CA 1
ATOM 684 C C . ASN A 1 90 ? -6.188 5.578 8.093 1.00 81.19 90 ASN A C 1
ATOM 686 O O . ASN A 1 90 ? -5.850 5.934 9.220 1.00 81.19 90 ASN A O 1
ATOM 690 N N . VAL A 1 91 ? -5.578 4.572 7.460 1.00 76.12 91 VAL A N 1
ATOM 691 C CA . VAL A 1 91 ? -4.419 3.874 8.025 1.00 76.12 91 VAL A CA 1
ATOM 692 C C . VAL A 1 91 ? -3.210 4.798 7.945 1.00 76.12 91 VAL A C 1
ATOM 694 O O . VAL A 1 91 ? -2.803 5.235 6.864 1.00 76.12 91 VAL A O 1
ATOM 697 N N . THR A 1 92 ? -2.637 5.126 9.096 1.00 73.81 92 THR A N 1
ATOM 698 C CA . THR A 1 92 ? -1.482 6.012 9.185 1.00 73.81 92 THR A CA 1
ATOM 699 C C . THR A 1 92 ? -0.178 5.234 9.048 1.00 73.81 92 THR A C 1
ATOM 701 O O . THR A 1 92 ? -0.097 4.027 9.271 1.00 73.81 92 THR A O 1
ATOM 704 N N . HIS A 1 93 ? 0.901 5.951 8.739 1.00 67.44 93 HIS A N 1
ATOM 705 C CA . HIS A 1 93 ? 2.246 5.378 8.776 1.00 67.44 93 HIS A CA 1
ATOM 706 C C . HIS A 1 93 ? 2.600 4.804 10.162 1.00 67.44 93 HIS A C 1
ATOM 708 O O . HIS A 1 93 ? 3.341 3.830 10.256 1.00 67.44 93 HIS A O 1
ATOM 714 N N . THR A 1 94 ? 2.054 5.382 11.238 1.00 72.69 94 THR A N 1
ATOM 715 C CA . THR A 1 94 ? 2.225 4.877 12.606 1.00 72.69 94 THR A CA 1
ATOM 716 C C . THR A 1 94 ? 1.572 3.509 12.782 1.00 72.69 94 THR A C 1
ATOM 718 O O . THR A 1 94 ? 2.182 2.630 13.384 1.00 72.69 94 THR A O 1
ATOM 721 N N . ASP A 1 95 ? 0.383 3.305 12.214 1.00 70.56 95 ASP A N 1
ATOM 722 C CA . ASP A 1 95 ? -0.338 2.029 12.297 1.00 70.56 95 ASP A CA 1
ATOM 723 C C . ASP A 1 95 ? 0.444 0.923 11.583 1.00 70.56 95 ASP A C 1
ATOM 725 O O . ASP A 1 95 ? 0.690 -0.136 12.155 1.00 70.56 95 ASP A O 1
ATOM 729 N N . ILE A 1 96 ? 0.979 1.225 10.394 1.00 69.44 96 ILE A N 1
ATOM 730 C CA . ILE A 1 96 ? 1.860 0.311 9.649 1.00 69.44 96 ILE A CA 1
ATOM 731 C C . ILE A 1 96 ? 3.114 -0.034 10.471 1.00 69.44 96 ILE A C 1
ATOM 733 O O . ILE A 1 96 ? 3.524 -1.191 10.532 1.00 69.44 96 ILE A O 1
ATOM 737 N N . GLN A 1 97 ? 3.732 0.953 11.128 1.00 70.75 97 GLN A N 1
ATOM 738 C CA . GLN A 1 97 ? 4.905 0.716 11.973 1.00 70.75 97 GLN A CA 1
ATOM 739 C C . GLN A 1 97 ? 4.600 -0.099 13.232 1.00 70.75 97 GLN A C 1
ATOM 741 O O . GLN A 1 97 ? 5.476 -0.830 13.693 1.00 70.75 97 GLN A O 1
ATOM 746 N N . ASN A 1 98 ? 3.411 0.041 13.815 1.00 72.94 98 ASN A N 1
ATOM 747 C CA . ASN A 1 98 ? 3.013 -0.741 14.982 1.00 72.94 98 ASN A CA 1
ATOM 748 C C . ASN A 1 98 ? 2.788 -2.205 14.600 1.00 72.94 98 ASN A C 1
ATOM 750 O O . ASN A 1 98 ? 3.368 -3.075 15.241 1.00 72.94 98 ASN A O 1
ATOM 754 N N . MET A 1 99 ? 2.112 -2.469 13.480 1.00 67.69 99 MET A N 1
ATOM 755 C CA . MET A 1 99 ? 1.966 -3.829 12.945 1.00 67.69 99 MET A CA 1
ATOM 756 C C . MET A 1 99 ? 3.319 -4.482 12.635 1.00 67.69 99 MET A C 1
ATOM 758 O O . MET A 1 99 ? 3.540 -5.652 12.933 1.00 67.69 99 MET A O 1
ATOM 762 N N . LEU A 1 100 ? 4.258 -3.707 12.077 1.00 65.50 100 LEU A N 1
ATOM 763 C CA . LEU A 1 100 ? 5.624 -4.162 11.808 1.00 65.50 100 LEU A CA 1
ATOM 764 C C . LEU A 1 100 ? 6.354 -4.610 13.082 1.00 65.50 100 LEU A C 1
ATOM 766 O O . LEU A 1 100 ? 7.184 -5.517 13.051 1.00 65.50 100 LEU A O 1
ATOM 770 N N . LYS A 1 101 ? 6.099 -3.917 14.195 1.00 66.38 101 LYS A N 1
ATOM 771 C CA . LYS A 1 101 ? 6.703 -4.227 15.491 1.00 66.38 101 LYS A CA 1
ATOM 772 C C . LYS A 1 101 ? 6.040 -5.441 16.121 1.00 66.38 101 LYS A C 1
ATOM 774 O O . LYS A 1 101 ? 6.766 -6.295 16.606 1.00 66.38 101 LYS A O 1
ATOM 779 N N . GLU A 1 102 ? 4.714 -5.524 16.081 1.00 60.50 102 GLU A N 1
ATOM 780 C CA . GLU A 1 102 ? 3.948 -6.661 16.604 1.00 60.50 102 GLU A CA 1
ATOM 781 C C . GLU A 1 102 ? 4.382 -7.970 15.934 1.00 60.50 102 GLU A C 1
ATOM 783 O O . GLU A 1 102 ? 4.796 -8.890 16.630 1.00 60.50 102 GLU A O 1
ATOM 788 N N . GLN A 1 103 ? 4.486 -8.003 14.600 1.00 55.69 103 GLN A N 1
ATOM 789 C CA . GLN A 1 103 ? 4.980 -9.186 13.875 1.00 55.69 103 GLN A CA 1
ATOM 790 C C . GLN A 1 103 ? 6.419 -9.593 14.233 1.00 55.69 103 GLN A C 1
ATOM 792 O O . GLN A 1 103 ? 6.780 -10.748 14.063 1.00 55.69 103 GLN A O 1
ATOM 797 N N . ARG A 1 104 ? 7.262 -8.666 14.707 1.00 52.78 104 ARG A N 1
ATOM 798 C CA . ARG A 1 104 ? 8.660 -8.950 15.074 1.00 52.78 104 ARG A CA 1
ATOM 799 C C . ARG A 1 104 ? 8.813 -9.481 16.503 1.00 52.78 104 ARG A C 1
ATOM 801 O O . ARG A 1 104 ? 9.893 -9.948 16.847 1.00 52.78 104 ARG A O 1
ATOM 808 N N . TYR A 1 105 ? 7.792 -9.330 17.344 1.00 48.91 105 TYR A N 1
ATOM 809 C CA . TYR A 1 105 ? 7.810 -9.787 18.737 1.00 48.91 105 TYR A CA 1
ATOM 810 C C . TYR A 1 105 ? 7.202 -11.184 18.924 1.00 48.91 105 TYR A C 1
ATOM 812 O O . TYR A 1 105 ? 7.406 -11.771 19.985 1.00 48.91 105 TYR A O 1
ATOM 820 N N . ASP A 1 106 ? 6.508 -11.701 17.908 1.00 47.22 106 ASP A N 1
ATOM 821 C CA . ASP A 1 106 ? 5.905 -13.039 17.906 1.00 47.22 106 ASP A CA 1
ATOM 822 C C . ASP A 1 106 ? 6.821 -14.138 17.308 1.00 47.22 106 ASP A C 1
ATOM 824 O O . ASP A 1 106 ? 6.410 -15.298 17.247 1.00 47.22 106 ASP A O 1
ATOM 828 N N . ASP A 1 107 ? 8.065 -13.794 16.939 1.00 45.22 107 ASP A N 1
ATOM 829 C CA . ASP A 1 107 ? 9.162 -14.700 16.528 1.00 45.22 107 ASP A CA 1
ATOM 830 C C . ASP A 1 107 ? 10.293 -14.733 17.581 1.00 45.22 107 ASP A C 1
ATOM 832 O O . ASP A 1 107 ? 10.894 -15.816 17.791 1.00 45.22 107 ASP A O 1
#

Sequence (107 aa):
MKISNPLAVLRSIFPQHAPEAATGFAARWSRAFARDEELMGDLIVHGGLMVTQPVQMDQGFPSPAPIDPYRLAYEAGRRDLAVQLLSAGNVTHTDIQNMLKEQRYDD

pLDDT: mean 76.81, std 12.5, range [44.38, 92.0]

Foldseek 3Di:
DDPDDPVVVVCVVQDPCNVVVLLVLLVVLLVVCVVDVCVLVCLCVQLCVVPDFDWDQDVNDTDGDPDDPVVVVVSVVSNVVSVSSCVSNVNDPVNVVVVVVVVVVVD